Protein AF-A0A2R6DF53-F1 (afdb_monomer)

Structure (mmCIF, N/CA/C/O backbone):
data_AF-A0A2R6DF53-F1
#
_entry.id   AF-A0A2R6DF53-F1
#
loop_
_atom_site.group_PDB
_atom_site.id
_atom_site.type_symbol
_atom_site.label_atom_id
_atom_site.label_alt_id
_atom_site.label_comp_id
_atom_site.label_asym_id
_atom_site.label_entity_id
_atom_site.label_seq_id
_atom_site.pdbx_PDB_ins_code
_atom_site.Cartn_x
_atom_site.Cartn_y
_atom_site.Cartn_z
_atom_site.occupancy
_atom_site.B_iso_or_equiv
_atom_site.auth_seq_id
_atom_site.auth_comp_id
_atom_site.auth_asym_id
_atom_site.auth_atom_id
_atom_site.pdbx_PDB_model_num
ATOM 1 N N . MET A 1 1 ? -21.763 -6.461 26.827 1.00 32.47 1 MET A N 1
ATOM 2 C CA . MET A 1 1 ? -21.249 -7.423 25.833 1.00 32.47 1 MET A CA 1
ATOM 3 C C . MET A 1 1 ? -20.724 -6.600 24.676 1.00 32.47 1 MET A C 1
ATOM 5 O O . MET A 1 1 ? -21.523 -5.999 23.974 1.00 32.47 1 MET A O 1
ATOM 9 N N . ALA A 1 2 ? -19.405 -6.433 24.600 1.00 32.56 2 ALA A N 1
ATOM 10 C CA . ALA A 1 2 ? -18.766 -5.694 23.520 1.00 32.56 2 ALA A CA 1
ATOM 11 C C . ALA A 1 2 ? -18.842 -6.559 22.261 1.00 32.56 2 ALA A C 1
ATOM 13 O O . ALA A 1 2 ? -18.397 -7.704 22.276 1.00 32.56 2 ALA A O 1
ATOM 14 N N . THR A 1 3 ? -19.487 -6.049 21.218 1.00 35.69 3 THR A N 1
ATOM 15 C CA . THR A 1 3 ? -19.451 -6.669 19.898 1.00 35.69 3 THR A CA 1
ATOM 16 C C . THR A 1 3 ? -18.037 -6.535 19.368 1.00 35.69 3 THR A C 1
ATOM 18 O O . THR A 1 3 ? -17.567 -5.420 19.140 1.00 35.69 3 THR A O 1
ATOM 21 N N . ASP A 1 4 ? -17.395 -7.683 19.223 1.00 32.72 4 ASP A N 1
ATOM 22 C CA . ASP A 1 4 ? -16.211 -7.897 18.414 1.00 32.72 4 ASP A CA 1
ATOM 23 C C . ASP A 1 4 ? -16.395 -7.203 17.053 1.00 32.72 4 ASP A C 1
ATOM 25 O O . ASP A 1 4 ? -17.243 -7.585 16.247 1.00 32.72 4 ASP A O 1
ATOM 29 N N . ARG A 1 5 ? -15.689 -6.085 16.871 1.00 38.22 5 ARG A N 1
ATOM 30 C CA . ARG A 1 5 ? -15.598 -5.316 15.622 1.00 38.22 5 ARG A CA 1
ATOM 31 C C . ARG A 1 5 ? -14.222 -5.526 14.984 1.00 38.22 5 ARG A C 1
ATOM 33 O O . ARG A 1 5 ? -13.703 -4.619 14.340 1.00 38.22 5 ARG A O 1
ATOM 40 N N . SER A 1 6 ? -13.615 -6.694 15.179 1.00 36.34 6 SER A N 1
ATOM 41 C CA . SER A 1 6 ? -12.399 -7.030 14.452 1.00 36.34 6 SER A CA 1
ATOM 42 C C . SER A 1 6 ? -12.761 -7.340 12.995 1.00 36.34 6 SER A C 1
ATOM 44 O O . SER A 1 6 ? -13.735 -8.036 12.711 1.00 36.34 6 SER A O 1
ATOM 46 N N . ALA A 1 7 ? -12.040 -6.697 12.084 1.00 50.62 7 ALA A N 1
ATOM 47 C CA . ALA A 1 7 ? -12.244 -6.650 10.643 1.00 50.62 7 ALA A CA 1
ATOM 48 C C . ALA A 1 7 ? -12.652 -7.985 9.997 1.00 50.62 7 ALA A C 1
ATOM 50 O O . ALA A 1 7 ? -12.127 -9.023 10.380 1.00 50.62 7 ALA A O 1
ATOM 51 N N . THR A 1 8 ? -13.542 -7.941 8.992 1.00 48.88 8 THR A N 1
ATOM 52 C CA . THR A 1 8 ? -13.596 -8.803 7.778 1.00 48.88 8 THR A CA 1
ATOM 53 C C . THR A 1 8 ? -14.979 -8.654 7.128 1.00 48.88 8 THR A C 1
ATOM 55 O O . THR A 1 8 ? -15.832 -9.534 7.211 1.00 48.88 8 THR A O 1
ATOM 58 N N . VAL A 1 9 ? -15.240 -7.533 6.464 1.00 42.88 9 VAL A N 1
ATOM 59 C CA . VAL A 1 9 ? -16.115 -7.579 5.288 1.00 42.88 9 VAL A CA 1
ATOM 60 C C . VAL A 1 9 ? -15.258 -7.010 4.173 1.00 42.88 9 VAL A C 1
ATOM 62 O O . VAL A 1 9 ? -14.960 -5.818 4.223 1.00 42.88 9 VAL A O 1
ATOM 65 N N . PRO A 1 10 ? -14.777 -7.853 3.244 1.00 53.12 10 PRO A N 1
ATOM 66 C CA . PRO A 1 10 ? -14.151 -7.348 2.038 1.00 53.12 10 PRO A CA 1
ATOM 67 C C . PRO A 1 10 ? -15.125 -6.360 1.406 1.00 53.12 10 PRO A C 1
ATOM 69 O O . PRO A 1 10 ? -16.321 -6.664 1.327 1.00 53.12 10 PRO A O 1
ATOM 72 N N . ASP A 1 11 ? -14.639 -5.195 0.992 1.00 58.56 11 ASP A N 1
ATOM 73 C CA . ASP A 1 11 ? -15.437 -4.306 0.156 1.00 58.56 11 ASP A CA 1
ATOM 74 C C . ASP A 1 11 ? -16.012 -5.161 -0.994 1.00 58.56 11 ASP A C 1
ATOM 76 O O . ASP A 1 11 ? -15.240 -5.864 -1.658 1.00 58.56 11 ASP A O 1
ATOM 80 N N . PRO A 1 12 ? -17.346 -5.221 -1.194 1.00 58.78 12 PRO A N 1
ATOM 81 C CA . PRO A 1 12 ? -17.933 -6.064 -2.232 1.00 58.78 12 PRO A CA 1
ATOM 82 C C . PRO A 1 12 ? -17.405 -5.721 -3.631 1.00 58.78 12 PRO A C 1
ATOM 84 O O . PRO A 1 12 ? -17.432 -6.583 -4.510 1.00 58.78 12 PRO A O 1
ATOM 87 N N . GLU A 1 13 ? -16.897 -4.503 -3.832 1.00 60.78 13 GLU A N 1
ATOM 88 C CA . GLU A 1 13 ? -16.256 -4.074 -5.076 1.00 60.78 13 GLU A CA 1
ATOM 89 C C . GLU A 1 13 ? -14.775 -4.511 -5.153 1.00 60.78 13 GLU A C 1
ATOM 91 O O . GLU A 1 13 ? -14.228 -4.695 -6.246 1.00 60.78 13 GLU A O 1
A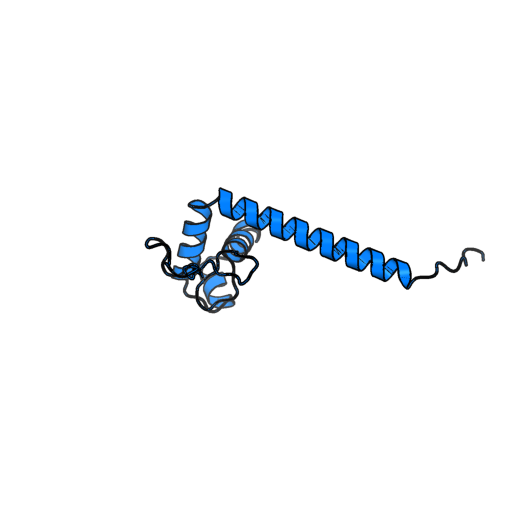TOM 96 N N . HIS A 1 14 ? -14.142 -4.784 -4.004 1.00 64.81 14 HIS A N 1
ATOM 97 C CA . HIS A 1 14 ? -12.731 -5.166 -3.865 1.00 64.81 14 HIS A CA 1
ATOM 98 C C . HIS A 1 14 ? -12.527 -6.339 -2.881 1.00 64.81 14 HIS A C 1
ATOM 100 O O . HIS A 1 14 ? -11.868 -6.185 -1.849 1.00 64.81 14 HIS A O 1
ATOM 106 N N . PRO A 1 15 ? -12.994 -7.563 -3.205 1.00 72.81 15 PRO A N 1
ATOM 107 C CA . PRO A 1 15 ? -13.023 -8.696 -2.271 1.00 72.81 15 PRO A CA 1
ATOM 108 C C . PRO A 1 15 ? -11.645 -9.219 -1.839 1.00 72.81 15 PRO A C 1
ATOM 110 O O . PRO A 1 15 ? -11.541 -10.099 -0.985 1.00 72.81 15 PRO A O 1
ATOM 113 N N . ARG A 1 16 ? -10.582 -8.718 -2.470 1.00 82.44 16 ARG A N 1
ATOM 114 C CA . ARG A 1 16 ? -9.189 -9.099 -2.231 1.00 82.44 16 ARG A CA 1
ATOM 115 C C . ARG A 1 16 ? -8.411 -8.054 -1.445 1.00 82.44 16 ARG A C 1
ATOM 117 O O . ARG A 1 16 ? -7.243 -8.295 -1.164 1.00 82.44 16 ARG A O 1
ATOM 124 N N . ILE A 1 17 ? -9.038 -6.941 -1.073 1.00 84.94 17 ILE A N 1
ATOM 125 C CA . ILE A 1 17 ? -8.434 -5.917 -0.225 1.00 84.94 17 ILE A CA 1
ATOM 126 C C . ILE A 1 17 ? -8.979 -6.074 1.192 1.00 84.94 17 ILE A C 1
ATOM 128 O O . ILE A 1 17 ? -10.187 -6.151 1.408 1.00 84.94 17 ILE A O 1
ATOM 132 N N . VAL A 1 18 ? -8.068 -6.164 2.157 1.00 85.38 18 VAL A N 1
ATOM 133 C CA . VAL A 1 18 ? -8.376 -6.340 3.576 1.00 85.38 18 VAL A CA 1
ATOM 134 C C . VAL A 1 18 ? -7.694 -5.224 4.352 1.00 85.38 18 VAL A C 1
ATOM 136 O O . VAL A 1 18 ? -6.500 -4.998 4.177 1.00 85.38 18 VAL A O 1
ATOM 139 N N . ALA A 1 19 ? -8.449 -4.552 5.216 1.00 83.69 19 ALA A N 1
ATOM 140 C CA . ALA A 1 19 ? -7.921 -3.668 6.246 1.00 83.69 19 ALA A CA 1
ATOM 141 C C . ALA A 1 19 ? -8.152 -4.349 7.601 1.00 83.69 19 ALA A C 1
ATOM 143 O O . ALA A 1 19 ? -9.298 -4.544 8.007 1.00 83.69 19 ALA A O 1
ATOM 144 N N . ASP A 1 20 ? -7.077 -4.774 8.261 1.00 81.12 20 ASP A N 1
ATOM 145 C CA . ASP A 1 20 ? -7.090 -5.394 9.588 1.00 81.12 20 ASP A CA 1
ATOM 146 C C . ASP A 1 20 ? -6.155 -4.629 10.538 1.00 81.12 20 ASP A C 1
ATOM 148 O O . ASP A 1 20 ? -5.562 -3.629 10.159 1.00 81.12 20 ASP A O 1
ATOM 152 N N . GLU A 1 21 ? -6.035 -5.048 11.800 1.00 79.50 21 GLU A N 1
ATOM 153 C CA . GLU A 1 21 ? -5.144 -4.371 12.762 1.00 79.50 21 GLU A CA 1
ATOM 154 C C . GLU A 1 21 ? -3.646 -4.551 12.433 1.00 79.50 21 GLU A C 1
ATOM 156 O O . GLU A 1 21 ? -2.786 -3.980 13.105 1.00 79.50 21 GLU A O 1
ATOM 161 N N . LEU A 1 22 ? -3.302 -5.344 11.411 1.00 76.56 22 LEU A N 1
ATOM 162 C CA . LEU A 1 22 ? -1.932 -5.449 10.919 1.00 76.56 22 LEU A CA 1
ATOM 163 C C . LEU A 1 22 ? -1.637 -4.251 10.005 1.00 76.56 22 LEU A C 1
ATOM 165 O O . LEU A 1 22 ? -2.537 -3.665 9.417 1.00 76.56 22 LEU A O 1
ATOM 169 N N . PHE A 1 23 ? -0.358 -3.885 9.871 1.00 77.12 23 PHE A N 1
ATOM 170 C CA . PHE A 1 23 ? 0.052 -2.705 9.087 1.00 77.12 23 PHE A CA 1
ATOM 171 C C . PHE A 1 23 ? -0.607 -1.398 9.559 1.00 77.12 23 PHE A C 1
ATOM 173 O O . PHE A 1 23 ? -0.913 -0.529 8.752 1.00 77.12 23 PHE A O 1
ATOM 180 N N . ASP A 1 24 ? -0.847 -1.261 10.865 1.00 83.38 24 ASP A N 1
ATOM 181 C CA . ASP A 1 24 ? -1.454 -0.058 11.447 1.00 83.38 24 ASP A CA 1
ATOM 182 C C . ASP A 1 24 ? -2.804 0.312 10.796 1.00 83.38 24 ASP A C 1
ATOM 184 O O . ASP A 1 24 ? -3.158 1.487 10.668 1.00 83.38 24 ASP A O 1
ATOM 188 N N . GLY A 1 25 ? -3.568 -0.698 10.361 1.00 86.19 25 GLY A N 1
ATOM 189 C CA . GLY A 1 25 ? -4.850 -0.496 9.688 1.00 86.19 25 GLY A CA 1
ATOM 190 C C . GLY A 1 25 ? -4.752 -0.262 8.183 1.00 86.19 25 GLY A C 1
ATOM 191 O O . GLY A 1 25 ? -5.780 0.001 7.565 1.00 86.19 25 GLY A O 1
ATOM 192 N N . GLU A 1 26 ? -3.556 -0.301 7.589 1.00 88.50 26 GLU A N 1
ATOM 193 C CA . GLU A 1 26 ? -3.372 -0.021 6.166 1.00 88.50 26 GLU A CA 1
ATOM 194 C C . GLU A 1 26 ? -3.981 -1.132 5.287 1.00 88.50 26 GLU A C 1
ATOM 196 O O . GLU A 1 26 ? -3.643 -2.312 5.447 1.00 88.50 26 GLU A O 1
ATOM 201 N N . PRO A 1 27 ? -4.843 -0.778 4.314 1.00 91.25 27 PRO A N 1
ATOM 202 C CA . PRO A 1 27 ? -5.408 -1.736 3.374 1.00 91.25 27 PRO A CA 1
ATOM 203 C C . PRO A 1 27 ? -4.330 -2.472 2.585 1.00 91.25 27 PRO A C 1
ATOM 205 O O . PRO A 1 27 ? -3.414 -1.870 2.014 1.00 91.25 27 PRO A O 1
ATOM 208 N N . ARG A 1 28 ? -4.472 -3.794 2.503 1.00 91.06 28 ARG A N 1
ATOM 209 C CA . ARG A 1 28 ? -3.517 -4.691 1.847 1.00 91.06 28 ARG A CA 1
ATOM 210 C C . ARG A 1 28 ? -4.206 -5.737 0.992 1.00 91.06 28 ARG A C 1
ATOM 212 O O . ARG A 1 28 ? -5.371 -6.072 1.197 1.00 91.06 28 ARG A O 1
ATOM 219 N N . VAL A 1 29 ? -3.446 -6.309 0.067 1.00 90.00 29 VAL A N 1
ATOM 220 C CA . VAL A 1 29 ? -3.883 -7.493 -0.677 1.00 90.00 29 VAL A CA 1
ATOM 221 C C . VAL A 1 29 ? -4.021 -8.679 0.294 1.00 90.00 29 VAL A C 1
ATOM 223 O O . VAL A 1 29 ? -3.148 -8.915 1.137 1.00 90.00 29 VAL A O 1
ATOM 226 N N . SER A 1 30 ? -5.122 -9.428 0.198 1.00 84.81 30 SER A N 1
ATOM 227 C CA . SER A 1 30 ? -5.404 -10.601 1.039 1.00 84.81 30 SER A CA 1
ATOM 228 C C . SER A 1 30 ? -4.248 -11.593 0.992 1.00 84.81 30 SER A C 1
ATOM 230 O O . SER A 1 30 ? -3.635 -11.796 -0.053 1.00 84.81 30 SER A O 1
ATOM 232 N N . ASP A 1 31 ? -3.934 -12.203 2.139 1.00 83.81 31 ASP A N 1
ATOM 233 C CA . ASP A 1 31 ? -2.854 -13.199 2.278 1.00 83.81 31 ASP A CA 1
ATOM 234 C C . ASP A 1 31 ? -1.462 -12.726 1.814 1.00 83.81 31 ASP A C 1
ATOM 236 O O . ASP A 1 31 ? -0.528 -13.518 1.630 1.00 83.81 31 ASP A O 1
ATOM 240 N N . ARG A 1 32 ? -1.304 -11.410 1.639 1.00 85.75 32 ARG A N 1
ATOM 241 C CA . ARG A 1 32 ? -0.072 -10.750 1.230 1.00 85.75 32 ARG A CA 1
ATOM 242 C C . ARG A 1 32 ? 0.234 -9.598 2.177 1.00 85.75 32 ARG A C 1
ATOM 244 O O . ARG A 1 32 ? -0.644 -8.928 2.713 1.00 85.75 32 ARG A O 1
ATOM 251 N N . ARG A 1 33 ? 1.529 -9.383 2.390 1.00 87.94 33 ARG A N 1
ATOM 252 C CA . ARG A 1 33 ? 2.090 -8.270 3.167 1.00 87.94 33 ARG A CA 1
ATOM 253 C C . ARG A 1 33 ? 2.425 -7.095 2.242 1.00 87.94 33 ARG A C 1
ATOM 255 O O . ARG A 1 33 ? 3.526 -6.566 2.312 1.00 87.94 33 ARG A O 1
ATOM 262 N N . ILE A 1 34 ? 1.520 -6.793 1.314 1.00 90.44 34 ILE A N 1
ATOM 263 C CA . ILE A 1 34 ? 1.691 -5.772 0.276 1.00 90.44 34 ILE A CA 1
ATOM 264 C C . ILE A 1 34 ? 0.512 -4.821 0.408 1.00 90.44 34 ILE A C 1
ATOM 266 O O . ILE A 1 34 ? -0.634 -5.246 0.218 1.00 90.44 34 ILE A O 1
ATOM 270 N N . SER A 1 35 ? 0.792 -3.572 0.774 1.00 92.75 35 SER A N 1
ATOM 271 C CA . SER A 1 35 ? -0.253 -2.575 0.958 1.00 92.75 35 SER A CA 1
ATOM 272 C C . SER A 1 35 ? -0.721 -1.984 -0.370 1.00 92.75 35 SER A C 1
ATOM 274 O O . SER A 1 35 ? -0.041 -2.073 -1.397 1.00 92.75 35 SER A O 1
ATOM 276 N N . VAL A 1 36 ? -1.895 -1.356 -0.354 1.00 93.62 36 VAL A N 1
ATOM 277 C CA . VAL A 1 36 ? -2.405 -0.608 -1.506 1.00 93.62 36 VAL A CA 1
ATOM 278 C C . VAL A 1 36 ? -1.473 0.562 -1.856 1.00 93.62 36 VAL A C 1
ATOM 280 O O . VAL A 1 36 ? -1.245 0.814 -3.041 1.00 93.62 36 VAL A O 1
ATOM 283 N N . LEU A 1 37 ? -0.879 1.236 -0.860 1.00 92.25 37 LEU A N 1
ATOM 284 C CA . LEU A 1 37 ? 0.106 2.295 -1.109 1.00 92.25 37 LEU A CA 1
ATOM 285 C C . LEU A 1 37 ? 1.386 1.748 -1.739 1.00 92.25 37 LEU A C 1
ATOM 287 O O . LEU A 1 37 ? 1.898 2.371 -2.661 1.00 92.25 37 LEU A O 1
ATOM 291 N N . ASP A 1 38 ? 1.879 0.584 -1.303 1.00 91.50 38 ASP A N 1
ATOM 292 C CA . ASP A 1 38 ? 3.075 -0.027 -1.890 1.00 91.50 38 ASP A CA 1
ATOM 293 C C . ASP A 1 38 ? 2.861 -0.370 -3.375 1.00 91.50 38 ASP A C 1
ATOM 295 O O . ASP A 1 38 ? 3.758 -0.149 -4.191 1.00 91.50 38 ASP A O 1
ATOM 299 N N . VAL A 1 39 ? 1.673 -0.870 -3.746 1.00 92.50 39 VAL A N 1
ATOM 300 C CA . VAL A 1 39 ? 1.303 -1.101 -5.156 1.00 92.50 39 VAL A CA 1
ATOM 301 C C . VAL A 1 39 ? 1.282 0.218 -5.926 1.00 92.50 39 VAL A C 1
ATOM 303 O O . VAL A 1 39 ? 1.911 0.331 -6.980 1.00 92.50 39 VAL A O 1
ATOM 306 N N . TYR A 1 40 ? 0.571 1.221 -5.403 1.00 92.25 40 TYR A N 1
ATOM 307 C CA . TYR A 1 40 ? 0.405 2.504 -6.077 1.00 92.25 40 TYR A CA 1
ATOM 308 C C . TYR A 1 40 ? 1.737 3.237 -6.261 1.00 92.25 40 TYR A C 1
ATOM 310 O O . TYR A 1 40 ? 2.056 3.642 -7.375 1.00 92.25 40 TYR A O 1
ATOM 318 N N . ASP A 1 41 ? 2.545 3.353 -5.208 1.00 90.12 41 ASP A N 1
ATOM 319 C CA . ASP A 1 41 ? 3.826 4.065 -5.240 1.00 90.12 41 ASP A CA 1
ATOM 320 C C . ASP A 1 41 ? 4.814 3.363 -6.170 1.00 90.12 41 ASP A C 1
ATOM 322 O O . ASP A 1 41 ? 5.524 4.009 -6.934 1.00 90.12 41 ASP A O 1
ATOM 326 N N . ARG A 1 42 ? 4.844 2.028 -6.191 1.00 89.06 42 ARG A N 1
ATOM 327 C CA . ARG A 1 42 ? 5.785 1.305 -7.054 1.00 89.06 42 ARG A CA 1
ATOM 328 C C . ARG A 1 42 ? 5.429 1.397 -8.536 1.00 89.06 42 ARG A C 1
ATOM 330 O O . ARG A 1 42 ? 6.340 1.451 -9.356 1.00 89.06 42 ARG A O 1
ATOM 337 N N . LEU A 1 43 ? 4.138 1.453 -8.868 1.00 89.44 43 LEU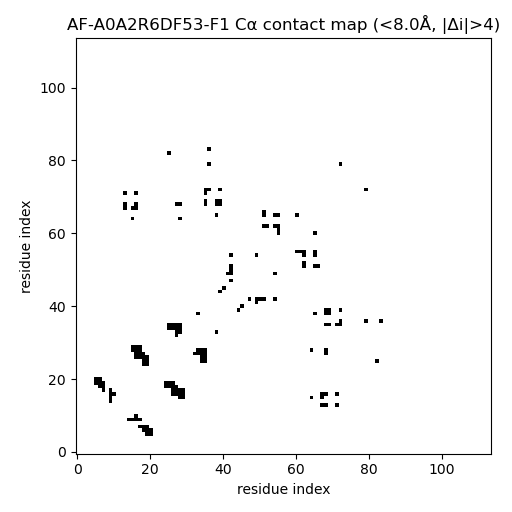 A N 1
ATOM 338 C CA . LEU A 1 43 ? 3.661 1.617 -10.245 1.00 89.44 43 LEU A CA 1
ATOM 339 C C . LEU A 1 43 ? 3.638 3.087 -10.701 1.00 89.44 43 LEU A C 1
ATOM 341 O O . LEU A 1 43 ? 3.781 3.358 -11.891 1.00 89.44 43 LEU A O 1
ATOM 345 N N . ARG A 1 44 ? 3.477 4.045 -9.778 1.00 83.56 44 ARG A N 1
ATOM 346 C CA . ARG A 1 44 ? 3.453 5.487 -10.074 1.00 83.56 44 ARG A CA 1
ATOM 347 C C . ARG A 1 44 ? 4.824 6.150 -9.978 1.00 83.56 44 ARG A C 1
ATOM 349 O O . ARG A 1 44 ? 5.215 6.858 -10.902 1.00 83.56 44 ARG A O 1
ATOM 356 N N . ASP A 1 45 ? 5.519 5.965 -8.858 1.00 68.00 45 ASP A N 1
ATOM 357 C CA . ASP A 1 45 ? 6.792 6.633 -8.558 1.00 68.00 45 ASP A CA 1
ATOM 358 C C . ASP A 1 45 ? 7.985 5.869 -9.154 1.00 68.00 45 ASP A C 1
ATOM 360 O O . ASP A 1 45 ? 9.065 6.431 -9.342 1.00 68.00 45 ASP A O 1
ATOM 364 N N . GLY A 1 46 ? 7.785 4.603 -9.532 1.00 59.25 46 GLY A N 1
ATOM 365 C CA . GLY A 1 46 ? 8.747 3.770 -10.254 1.00 59.25 46 GLY A CA 1
ATOM 366 C C . GLY A 1 46 ? 8.894 4.120 -11.738 1.00 59.25 46 GLY A C 1
ATOM 367 O O . GLY A 1 46 ? 8.876 3.219 -12.561 1.00 59.25 46 GLY A O 1
ATOM 368 N N . ALA A 1 47 ? 8.993 5.400 -12.104 1.00 48.59 47 ALA A N 1
ATOM 369 C CA . ALA A 1 47 ? 9.468 5.876 -13.415 1.00 48.59 47 ALA A CA 1
ATOM 370 C C . ALA A 1 47 ? 8.916 5.180 -14.694 1.00 48.59 47 ALA A C 1
ATOM 372 O O . ALA A 1 47 ? 9.579 5.202 -15.724 1.00 48.59 47 ALA A O 1
ATOM 373 N N . GLY A 1 48 ? 7.713 4.594 -14.668 1.00 54.16 48 GLY A N 1
ATOM 374 C CA . GLY A 1 48 ? 7.081 3.966 -15.838 1.00 54.16 48 GLY A CA 1
ATOM 375 C C . GLY A 1 48 ? 7.678 2.632 -16.313 1.00 54.16 48 GLY A C 1
ATOM 376 O O . GLY A 1 48 ? 7.207 2.118 -17.324 1.00 54.16 48 GLY A O 1
ATOM 377 N N . ASP A 1 49 ? 8.660 2.062 -15.608 1.00 66.06 49 ASP A N 1
ATOM 378 C CA . ASP A 1 49 ? 9.352 0.839 -16.051 1.00 66.06 49 ASP A CA 1
ATOM 379 C C . ASP A 1 49 ? 8.726 -0.457 -15.517 1.00 66.06 49 ASP A C 1
ATOM 381 O O . ASP A 1 49 ? 9.031 -1.525 -16.036 1.00 66.06 49 ASP A O 1
ATOM 385 N N . MET A 1 50 ? 7.877 -0.393 -14.484 1.00 86.31 50 MET A N 1
ATOM 386 C CA . MET A 1 50 ? 7.214 -1.579 -13.931 1.00 86.31 50 MET A CA 1
ATOM 387 C C . MET A 1 50 ? 5.730 -1.573 -14.279 1.00 86.31 50 MET A C 1
ATOM 389 O O . MET A 1 50 ? 4.960 -0.742 -13.801 1.00 86.31 50 MET A O 1
ATOM 393 N N . THR A 1 51 ? 5.332 -2.524 -15.110 1.00 91.12 51 THR A N 1
ATOM 394 C CA . THR A 1 51 ? 3.936 -2.798 -15.453 1.00 91.12 51 THR A CA 1
ATOM 395 C C . THR A 1 51 ? 3.215 -3.540 -14.317 1.00 91.12 51 THR A C 1
ATOM 397 O O . THR A 1 51 ? 3.862 -4.193 -13.488 1.00 91.12 51 THR A O 1
ATOM 400 N N . PRO A 1 52 ? 1.870 -3.486 -14.251 1.00 92.56 52 PRO A N 1
ATOM 401 C CA . PRO A 1 52 ? 1.089 -4.320 -13.335 1.00 92.56 52 PRO A CA 1
ATOM 402 C C . PRO A 1 52 ? 1.429 -5.814 -13.438 1.00 92.56 52 PRO A C 1
ATOM 404 O O . PRO A 1 52 ? 1.479 -6.504 -12.422 1.00 92.56 52 PRO A O 1
ATOM 407 N N . GLU A 1 53 ? 1.705 -6.304 -14.647 1.00 93.12 53 GLU A N 1
ATOM 408 C CA . GLU A 1 53 ? 2.117 -7.678 -14.925 1.00 93.12 53 GLU A CA 1
ATOM 409 C C . GLU A 1 53 ? 3.491 -8.002 -14.324 1.00 93.12 53 GLU A C 1
ATOM 411 O O . GLU A 1 53 ? 3.655 -9.032 -13.672 1.00 93.12 53 GLU A O 1
ATOM 416 N N . GLU A 1 54 ? 4.475 -7.115 -14.480 1.00 92.75 54 GLU A N 1
ATOM 417 C CA . GLU A 1 54 ? 5.804 -7.291 -13.880 1.00 92.75 54 GLU A CA 1
ATOM 418 C C . GLU A 1 54 ? 5.761 -7.217 -12.353 1.00 92.75 54 GLU A C 1
ATOM 420 O O . GLU A 1 54 ? 6.475 -7.961 -11.674 1.00 92.75 54 GLU A O 1
ATOM 425 N N . PHE A 1 55 ? 4.905 -6.357 -11.794 1.00 92.56 55 PHE A N 1
ATOM 426 C CA . PHE A 1 55 ? 4.661 -6.312 -10.355 1.00 92.56 55 PHE A CA 1
ATOM 427 C C . PHE A 1 55 ? 4.047 -7.634 -9.872 1.00 92.56 55 PHE A C 1
ATOM 429 O O . PHE A 1 55 ? 4.537 -8.232 -8.912 1.00 92.56 55 PHE A O 1
ATOM 436 N N . ALA A 1 56 ? 3.012 -8.122 -10.559 1.00 93.12 56 ALA A N 1
ATOM 437 C CA . ALA A 1 56 ? 2.356 -9.388 -10.249 1.00 93.12 56 ALA A CA 1
ATOM 438 C C . ALA A 1 56 ? 3.348 -10.562 -10.246 1.00 93.12 56 ALA A C 1
ATOM 440 O O . ALA A 1 56 ? 3.406 -11.315 -9.271 1.00 93.12 56 ALA A O 1
ATOM 441 N N . GLU A 1 57 ? 4.193 -10.656 -11.275 1.00 93.12 57 GLU A N 1
ATOM 442 C CA . GLU A 1 57 ? 5.238 -11.679 -11.385 1.00 93.12 57 GLU A CA 1
ATOM 443 C C . GLU A 1 57 ? 6.273 -11.557 -10.254 1.00 93.12 57 GLU A C 1
ATOM 445 O O . GLU A 1 57 ? 6.564 -12.526 -9.547 1.00 93.12 57 GLU A O 1
ATOM 450 N N . THR A 1 58 ? 6.784 -10.345 -10.016 1.00 91.88 58 THR A N 1
ATOM 451 C CA . THR A 1 58 ? 7.816 -10.075 -9.000 1.00 91.88 58 THR A CA 1
ATOM 452 C C . THR A 1 58 ? 7.343 -10.445 -7.597 1.00 91.88 58 THR A C 1
ATOM 454 O O . THR A 1 58 ? 8.079 -11.054 -6.815 1.00 91.88 58 THR A O 1
ATOM 457 N N . PHE A 1 59 ? 6.104 -10.083 -7.270 1.00 90.44 59 PHE A N 1
ATOM 458 C CA . PHE A 1 59 ? 5.532 -10.258 -5.939 1.00 90.44 59 PHE A CA 1
ATOM 459 C C . PHE A 1 59 ? 4.682 -11.531 -5.800 1.00 90.44 59 PHE A C 1
ATOM 461 O O . PHE A 1 59 ? 4.170 -11.808 -4.711 1.00 90.44 59 PHE A O 1
ATOM 468 N N . ARG A 1 60 ? 4.577 -12.337 -6.868 1.00 91.56 60 ARG A N 1
ATOM 469 C CA . ARG A 1 60 ? 3.777 -13.573 -6.951 1.00 91.56 60 ARG A CA 1
ATOM 470 C C . ARG A 1 60 ? 2.340 -13.366 -6.469 1.00 91.56 60 ARG A C 1
ATOM 472 O O . ARG A 1 60 ? 1.826 -14.120 -5.631 1.00 91.56 60 ARG A O 1
ATOM 479 N N . ILE A 1 61 ? 1.718 -12.304 -6.959 1.00 91.06 61 ILE A N 1
ATOM 480 C CA . ILE A 1 61 ? 0.297 -12.009 -6.765 1.00 91.06 61 ILE A CA 1
ATOM 481 C C . ILE A 1 61 ? -0.417 -12.080 -8.105 1.00 91.06 61 ILE A C 1
ATOM 483 O O . ILE A 1 61 ? 0.218 -11.988 -9.151 1.00 91.06 61 ILE A O 1
ATOM 487 N N . GLU A 1 62 ? -1.733 -12.249 -8.086 1.00 91.69 62 GLU A N 1
ATOM 488 C CA . GLU A 1 62 ? -2.499 -12.213 -9.324 1.00 91.69 62 GLU A CA 1
ATOM 489 C C . GLU A 1 62 ? -2.520 -10.784 -9.872 1.00 91.69 62 GLU A C 1
ATOM 491 O O . GLU A 1 62 ? -2.708 -9.821 -9.126 1.00 91.69 62 GLU A O 1
ATOM 496 N N . VAL A 1 63 ? -2.401 -10.628 -11.191 1.00 94.25 63 VAL A N 1
ATOM 497 C CA . VAL A 1 63 ? -2.502 -9.303 -11.828 1.00 94.25 63 VAL A CA 1
ATOM 498 C C . VAL A 1 63 ? -3.862 -8.642 -11.557 1.00 94.25 63 VAL A C 1
ATOM 500 O O . VAL A 1 63 ? -3.958 -7.425 -11.423 1.00 94.25 63 VAL A O 1
ATOM 503 N N . ALA A 1 64 ? -4.918 -9.444 -11.383 1.00 92.12 64 ALA A N 1
ATOM 504 C CA . ALA A 1 64 ? -6.228 -8.954 -10.965 1.00 92.12 64 ALA A CA 1
ATOM 505 C C . ALA A 1 64 ? -6.180 -8.278 -9.584 1.00 92.12 64 ALA A C 1
ATOM 507 O O . ALA A 1 64 ? -6.807 -7.237 -9.398 1.00 92.12 64 ALA A O 1
ATOM 508 N N . ASP A 1 65 ? -5.402 -8.816 -8.639 1.00 92.62 65 ASP A N 1
ATOM 509 C CA . ASP A 1 65 ? -5.249 -8.234 -7.302 1.00 92.62 65 ASP A CA 1
ATOM 510 C C . ASP A 1 65 ? -4.515 -6.882 -7.369 1.00 92.62 65 ASP A C 1
ATOM 512 O O . ASP A 1 65 ? -4.867 -5.955 -6.639 1.00 92.62 65 ASP A O 1
ATOM 516 N N . VAL A 1 66 ? -3.559 -6.728 -8.298 1.00 93.44 66 VAL A N 1
ATOM 517 C CA . VAL A 1 66 ? -2.889 -5.442 -8.575 1.00 93.44 66 VAL A CA 1
ATOM 518 C C . VAL A 1 66 ? -3.900 -4.397 -9.041 1.00 93.44 66 VAL A C 1
ATOM 520 O O .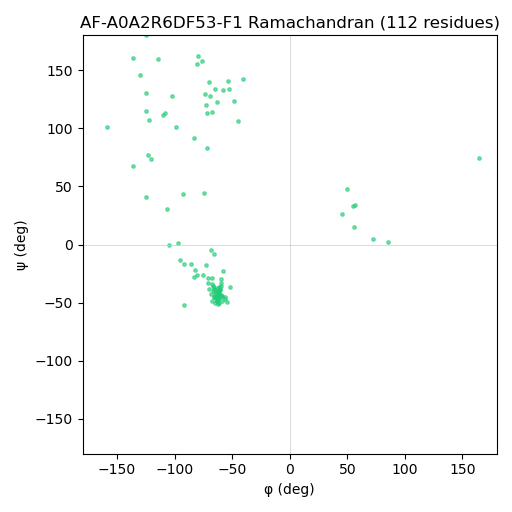 VAL A 1 66 ? -3.958 -3.296 -8.493 1.00 93.44 66 VAL A O 1
ATOM 523 N N . TYR A 1 67 ? -4.737 -4.737 -10.023 1.00 92.81 67 TYR A N 1
ATOM 524 C CA . TYR A 1 67 ? -5.762 -3.815 -10.512 1.00 92.81 67 TYR A CA 1
ATOM 525 C C . TYR A 1 67 ? -6.835 -3.514 -9.464 1.00 92.81 67 TYR A C 1
ATOM 527 O O . TYR A 1 67 ? -7.274 -2.369 -9.369 1.00 92.81 67 TYR A O 1
ATOM 535 N N . HIS A 1 68 ? -7.226 -4.491 -8.640 1.00 92.56 68 HIS A N 1
ATOM 536 C CA . HIS A 1 68 ? -8.129 -4.238 -7.517 1.00 92.56 68 HIS A CA 1
ATOM 537 C C . HIS A 1 68 ? -7.520 -3.269 -6.502 1.00 92.56 68 HIS A C 1
ATOM 539 O O . HIS A 1 68 ? -8.241 -2.395 -6.029 1.00 92.56 68 HIS A O 1
ATOM 545 N N . ALA A 1 69 ? -6.223 -3.375 -6.202 1.00 92.75 69 ALA A N 1
ATOM 546 C CA . ALA A 1 69 ? -5.537 -2.432 -5.322 1.00 92.75 69 ALA A CA 1
ATOM 547 C C . ALA A 1 69 ? -5.501 -1.017 -5.922 1.00 92.75 69 ALA A C 1
ATOM 549 O O . ALA A 1 69 ? -5.827 -0.051 -5.235 1.00 92.75 69 ALA A O 1
ATOM 550 N N . LEU A 1 70 ? -5.182 -0.882 -7.214 1.00 92.44 70 LEU A N 1
ATOM 551 C CA . LEU A 1 70 ? -5.201 0.416 -7.901 1.00 92.44 70 LEU A CA 1
ATOM 552 C C . LEU A 1 70 ? -6.599 1.046 -7.913 1.00 92.44 70 LEU A C 1
ATOM 554 O O . LEU A 1 70 ? -6.750 2.241 -7.662 1.00 92.44 70 LEU A O 1
ATOM 558 N N . ALA A 1 71 ? -7.627 0.243 -8.180 1.00 92.12 71 ALA A N 1
ATOM 559 C CA . ALA A 1 71 ? -9.005 0.707 -8.147 1.00 92.12 71 ALA A CA 1
ATOM 560 C C . ALA A 1 71 ? -9.419 1.130 -6.726 1.00 92.12 71 ALA A C 1
ATOM 562 O O . ALA A 1 71 ? -9.979 2.214 -6.563 1.00 92.12 71 ALA A O 1
ATOM 563 N N . TYR A 1 72 ? -9.045 0.354 -5.700 1.00 91.25 72 TYR A N 1
ATOM 564 C CA . TYR A 1 72 ? -9.283 0.710 -4.300 1.00 91.25 72 TYR A CA 1
ATOM 565 C C . TYR A 1 72 ? -8.605 2.035 -3.931 1.00 91.25 72 TYR A C 1
ATOM 567 O O . TYR A 1 72 ? -9.252 2.897 -3.340 1.00 91.25 72 TYR A O 1
ATOM 575 N N . TYR A 1 73 ? -7.340 2.241 -4.324 1.00 92.88 73 TYR A N 1
ATOM 576 C CA . TYR A 1 73 ? -6.618 3.495 -4.079 1.00 92.88 73 TYR A CA 1
ATOM 577 C C . TYR A 1 73 ? -7.389 4.704 -4.620 1.00 92.88 73 TYR A C 1
ATOM 579 O O . TYR A 1 73 ? -7.579 5.695 -3.914 1.00 92.88 73 TYR A O 1
ATOM 587 N N . HIS A 1 74 ? -7.843 4.621 -5.874 1.00 91.06 74 HIS A N 1
ATOM 588 C CA . HIS A 1 74 ? -8.552 5.717 -6.531 1.00 91.06 74 HIS A CA 1
ATOM 589 C C . HIS A 1 74 ? -9.9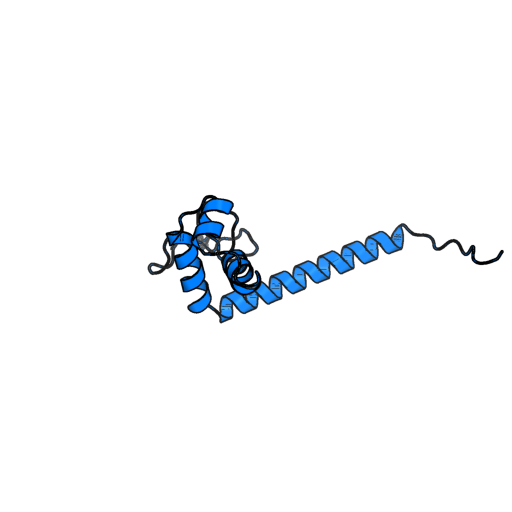61 5.944 -5.976 1.00 91.06 74 HIS A C 1
ATOM 591 O O . HIS A 1 74 ? -10.430 7.081 -5.995 1.00 91.06 74 HIS A O 1
ATOM 597 N N . ALA A 1 75 ? -10.614 4.904 -5.457 1.00 91.12 75 ALA A N 1
ATOM 598 C CA . ALA A 1 75 ? -11.887 5.028 -4.752 1.00 91.12 75 ALA A CA 1
ATOM 599 C C . ALA A 1 75 ? -11.729 5.613 -3.330 1.00 91.12 75 ALA A C 1
ATOM 601 O O . ALA A 1 75 ? -12.644 6.271 -2.839 1.00 91.12 75 ALA A O 1
ATOM 602 N N . HIS A 1 76 ? -10.563 5.439 -2.693 1.00 91.31 76 HIS A N 1
ATOM 603 C CA . HIS A 1 76 ? -10.330 5.753 -1.276 1.00 91.31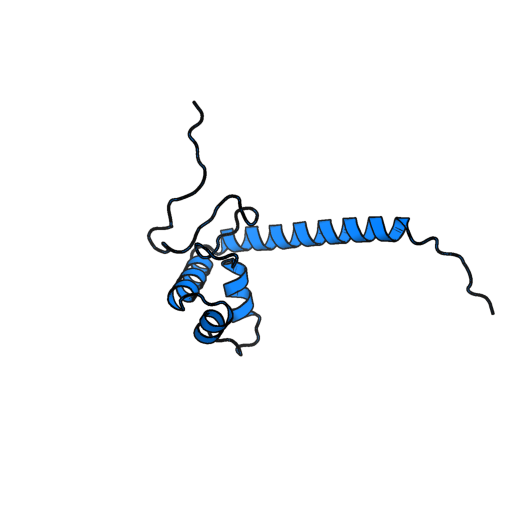 76 HIS A CA 1
ATOM 604 C C . HIS A 1 76 ? -9.153 6.722 -1.046 1.00 91.31 76 HIS A C 1
ATOM 606 O O . HIS A 1 76 ? -8.378 6.575 -0.099 1.00 91.31 76 HIS A O 1
ATOM 612 N N . THR A 1 77 ? -9.000 7.753 -1.881 1.00 92.00 77 THR A N 1
ATOM 613 C CA . THR A 1 77 ? -7.822 8.647 -1.840 1.00 92.00 77 THR A CA 1
ATOM 614 C C . THR A 1 77 ? -7.621 9.367 -0.500 1.00 92.00 77 THR A C 1
ATOM 616 O O . THR A 1 77 ? -6.483 9.606 -0.092 1.00 92.00 77 THR A O 1
ATOM 619 N N . GLU A 1 78 ? -8.701 9.708 0.209 1.00 91.44 78 GLU A N 1
ATOM 620 C CA . GLU A 1 78 ? -8.629 10.357 1.530 1.00 91.44 78 GLU A CA 1
ATOM 621 C C . GLU A 1 78 ? -8.076 9.410 2.606 1.00 91.44 78 GLU A C 1
ATOM 623 O O . GLU A 1 78 ? -7.221 9.794 3.403 1.00 91.44 78 GLU A O 1
ATOM 628 N N . GLU A 1 79 ? -8.517 8.151 2.609 1.00 90.75 79 GLU A N 1
ATOM 629 C CA . GLU A 1 79 ? -7.983 7.102 3.483 1.00 90.75 79 GLU A CA 1
ATOM 630 C C . GLU A 1 79 ? -6.505 6.844 3.193 1.00 90.75 79 GLU A C 1
ATOM 632 O O . GLU A 1 79 ? -5.680 6.862 4.106 1.00 90.75 79 GLU A O 1
ATOM 637 N N . MET A 1 80 ? -6.154 6.717 1.914 1.00 92.12 80 MET A N 1
ATOM 638 C CA . MET A 1 80 ? -4.773 6.538 1.468 1.00 92.12 80 MET A CA 1
ATOM 639 C C . MET A 1 80 ? -3.863 7.703 1.878 1.00 92.12 80 MET A C 1
ATOM 641 O O . MET A 1 80 ? -2.706 7.488 2.238 1.00 92.12 80 MET A O 1
ATOM 645 N N . THR A 1 81 ? -4.379 8.936 1.877 1.00 92.00 81 THR A N 1
ATOM 646 C CA . THR A 1 81 ? -3.629 10.110 2.350 1.00 92.00 81 THR A CA 1
ATOM 647 C C . THR A 1 81 ? -3.346 10.017 3.848 1.00 92.00 81 THR A C 1
ATOM 649 O O . THR A 1 81 ? -2.199 10.193 4.254 1.00 92.00 81 THR A O 1
ATOM 652 N N . ARG A 1 82 ? -4.341 9.636 4.663 1.00 92.56 82 ARG A N 1
ATOM 653 C CA . ARG A 1 82 ? -4.157 9.439 6.112 1.00 92.56 82 ARG A CA 1
ATOM 654 C C . ARG A 1 82 ? -3.103 8.375 6.422 1.00 92.56 82 ARG A C 1
ATOM 656 O O . ARG A 1 82 ? -2.255 8.596 7.282 1.00 92.56 82 ARG A O 1
ATOM 663 N N . HIS A 1 83 ? -3.118 7.246 5.711 1.00 93.50 83 HIS A N 1
ATOM 664 C CA . HIS A 1 83 ? -2.095 6.208 5.891 1.00 93.50 83 HIS A CA 1
ATOM 665 C C . HIS A 1 83 ? -0.700 6.690 5.468 1.00 93.50 83 HIS A C 1
ATOM 667 O O . HIS A 1 83 ? 0.278 6.414 6.163 1.00 93.50 83 HIS A O 1
ATOM 673 N N . ARG A 1 84 ? -0.588 7.478 4.390 1.00 91.50 84 ARG A N 1
ATOM 674 C CA . ARG A 1 84 ? 0.694 8.069 3.968 1.00 91.50 84 ARG A CA 1
ATOM 675 C C . ARG A 1 84 ? 1.266 9.025 5.018 1.00 91.50 84 ARG A C 1
ATOM 677 O O . ARG A 1 84 ? 2.465 8.980 5.303 1.00 91.50 84 ARG A O 1
ATOM 684 N N . GLU A 1 85 ? 0.424 9.872 5.601 1.00 92.12 85 GLU A N 1
ATOM 685 C CA . GLU A 1 85 ? 0.814 10.781 6.684 1.00 92.12 85 GLU A CA 1
ATOM 686 C C . GLU A 1 85 ? 1.244 10.005 7.933 1.00 92.12 85 GLU A C 1
ATOM 688 O O . GLU A 1 85 ? 2.322 10.260 8.469 1.00 92.12 85 GLU A O 1
ATOM 693 N N . ALA A 1 86 ? 0.467 8.995 8.338 1.00 89.81 86 ALA A N 1
ATOM 694 C CA . ALA A 1 86 ? 0.801 8.135 9.472 1.00 89.81 86 ALA A CA 1
ATOM 695 C C . ALA A 1 86 ? 2.150 7.418 9.277 1.00 89.81 86 ALA A C 1
ATOM 697 O O . ALA A 1 86 ? 2.989 7.426 10.179 1.00 89.81 86 ALA A O 1
ATOM 698 N N . ARG A 1 87 ? 2.408 6.872 8.078 1.00 88.81 87 ARG A N 1
ATOM 699 C CA . ARG A 1 87 ? 3.688 6.233 7.724 1.00 88.81 87 ARG A CA 1
ATOM 700 C C . ARG A 1 87 ? 4.859 7.211 7.802 1.00 88.81 87 ARG A C 1
ATOM 702 O O . ARG A 1 87 ? 5.940 6.838 8.262 1.00 88.81 87 ARG A O 1
ATOM 709 N N . THR A 1 88 ? 4.656 8.447 7.351 1.00 88.44 88 THR A N 1
ATOM 710 C CA . THR A 1 88 ? 5.679 9.501 7.399 1.00 88.44 88 THR A CA 1
ATOM 711 C C . THR A 1 88 ? 6.010 9.851 8.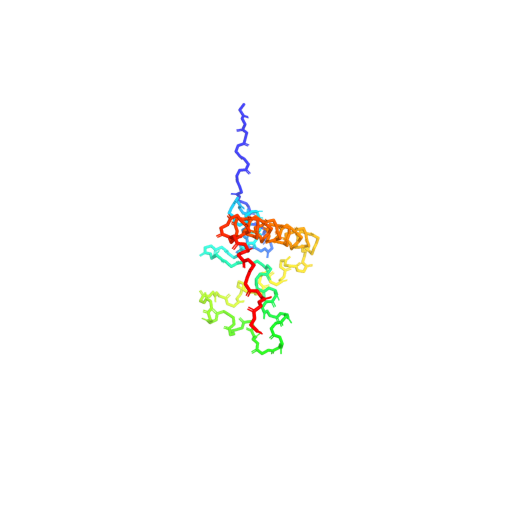843 1.00 88.44 88 THR A C 1
ATOM 713 O O . THR A 1 88 ? 7.174 9.761 9.229 1.00 88.44 88 THR A O 1
ATOM 716 N N . TYR A 1 89 ? 4.986 10.120 9.655 1.00 88.56 89 TYR A N 1
ATOM 717 C CA . TYR A 1 89 ? 5.137 10.444 11.071 1.00 88.56 89 TYR A CA 1
ATOM 718 C C . TYR A 1 89 ? 5.840 9.327 11.854 1.00 88.56 89 TYR A C 1
ATOM 720 O O . TYR A 1 89 ? 6.832 9.580 12.532 1.00 88.56 89 TYR A O 1
ATOM 728 N N . ALA A 1 90 ? 5.402 8.073 11.695 1.00 85.94 90 ALA A N 1
ATOM 729 C CA . ALA A 1 90 ? 6.030 6.924 12.351 1.00 85.94 90 ALA A CA 1
ATOM 730 C C . ALA A 1 90 ? 7.500 6.740 11.926 1.00 85.94 90 ALA A C 1
ATOM 732 O O . ALA A 1 90 ? 8.362 6.387 12.733 1.00 85.94 90 ALA A O 1
ATOM 733 N N . SER A 1 91 ? 7.810 7.004 10.652 1.00 85.00 91 SER A N 1
ATOM 734 C CA . SER A 1 91 ? 9.183 6.933 10.145 1.00 85.00 91 SER A CA 1
ATOM 735 C C . SER A 1 91 ? 10.065 8.057 10.695 1.00 85.00 91 SER A C 1
ATOM 737 O O . SER A 1 91 ? 11.248 7.836 10.943 1.00 85.00 91 SER A O 1
ATOM 739 N N . GLU A 1 92 ? 9.528 9.266 10.846 1.00 88.12 92 GLU A N 1
ATOM 740 C CA . GLU A 1 92 ? 10.228 10.412 11.437 1.00 88.12 92 GLU A CA 1
ATOM 741 C C . GLU A 1 92 ? 10.491 10.198 12.926 1.00 88.12 92 GLU A C 1
ATOM 743 O O . GLU A 1 92 ? 11.643 10.290 13.342 1.00 88.12 92 GLU A O 1
ATOM 748 N N . GLU A 1 93 ? 9.482 9.786 13.694 1.00 89.00 93 GLU A N 1
ATOM 749 C CA . GLU A 1 93 ?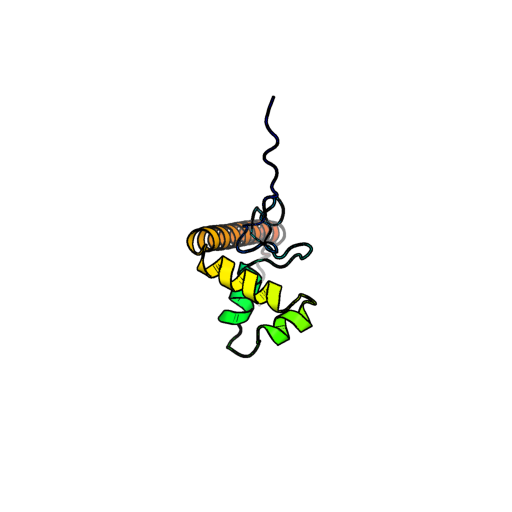 9.627 9.467 15.119 1.00 89.00 93 GLU A CA 1
ATOM 750 C C . GLU A 1 93 ? 10.706 8.395 15.345 1.00 89.00 93 GLU A C 1
ATOM 752 O O . GLU A 1 93 ? 11.583 8.540 16.201 1.00 89.00 93 GLU A O 1
ATOM 757 N N . LEU A 1 94 ? 10.700 7.326 14.536 1.00 85.88 94 LEU A N 1
ATOM 758 C CA . LEU A 1 94 ? 11.724 6.287 14.614 1.00 85.88 94 LEU A CA 1
ATOM 759 C C . LEU A 1 94 ? 13.123 6.844 14.320 1.00 85.88 94 LEU A C 1
ATOM 761 O O . LEU A 1 94 ? 14.071 6.496 15.025 1.00 85.88 94 LEU A O 1
ATOM 765 N N . ARG A 1 95 ? 13.264 7.697 13.297 1.00 83.06 95 ARG A N 1
ATOM 766 C CA . ARG A 1 95 ? 14.548 8.335 12.961 1.00 83.06 95 ARG A CA 1
ATOM 767 C C . ARG A 1 95 ? 15.034 9.240 14.083 1.00 83.06 95 ARG A C 1
ATOM 769 O O . ARG A 1 95 ? 16.212 9.174 14.414 1.00 83.06 95 ARG A O 1
ATOM 776 N N . GLU A 1 96 ? 14.156 10.047 14.669 1.00 87.06 96 GLU A N 1
ATOM 777 C CA . GLU A 1 96 ? 14.490 10.922 15.794 1.00 87.06 96 GLU A CA 1
ATOM 778 C C . GLU A 1 96 ? 14.940 10.112 17.008 1.00 87.06 96 GLU A C 1
ATOM 780 O O . GLU A 1 96 ? 15.981 10.409 17.592 1.00 87.06 96 GLU A O 1
ATOM 785 N N . ARG A 1 97 ? 14.220 9.035 17.341 1.00 82.88 97 ARG A N 1
ATOM 786 C CA . ARG A 1 97 ? 14.580 8.144 18.448 1.00 82.88 97 ARG A CA 1
ATOM 787 C C . ARG A 1 97 ? 15.936 7.476 18.231 1.00 82.88 97 ARG A C 1
ATOM 789 O O . ARG A 1 97 ? 16.742 7.430 19.153 1.00 82.88 97 ARG A O 1
ATOM 796 N N . ILE A 1 98 ? 16.195 6.979 17.019 1.00 85.50 98 ILE A N 1
ATOM 797 C CA . ILE A 1 98 ? 17.504 6.420 16.658 1.00 85.50 98 ILE A CA 1
ATOM 798 C C . ILE A 1 98 ? 18.577 7.514 16.753 1.00 85.50 98 ILE A C 1
ATOM 800 O O . ILE A 1 98 ? 19.605 7.297 17.374 1.00 85.50 98 ILE A O 1
ATOM 804 N N . ALA A 1 99 ? 18.353 8.710 16.208 1.00 84.00 99 ALA A N 1
ATOM 805 C CA . ALA A 1 99 ? 19.335 9.794 16.276 1.00 84.00 99 ALA A CA 1
ATOM 806 C C . ALA A 1 99 ? 19.668 10.208 17.723 1.00 84.00 99 ALA A C 1
ATOM 808 O O . ALA A 1 99 ? 20.829 10.471 18.030 1.00 84.00 99 ALA A O 1
ATOM 809 N N . GLN A 1 100 ? 18.673 10.233 18.615 1.00 77.56 100 GLN A N 1
ATOM 810 C CA . GLN A 1 100 ? 18.868 10.493 20.045 1.00 77.56 100 GLN A CA 1
ATOM 811 C C . GLN A 1 100 ? 19.709 9.406 20.726 1.00 77.56 100 GLN A C 1
ATOM 813 O O . GLN A 1 100 ? 20.589 9.733 21.517 1.00 77.56 100 GLN A O 1
ATOM 818 N N . ASP A 1 101 ? 19.462 8.137 20.396 1.00 80.88 101 ASP A N 1
ATOM 819 C CA . ASP A 1 101 ? 20.217 6.986 20.907 1.00 80.88 101 ASP A CA 1
ATOM 820 C C . ASP A 1 101 ? 21.685 7.024 20.442 1.00 80.88 101 ASP A C 1
ATOM 822 O O . ASP A 1 101 ? 22.608 6.920 21.244 1.00 80.88 101 ASP A O 1
ATOM 826 N N . TRP A 1 102 ? 21.920 7.314 19.159 1.00 72.25 102 TRP A N 1
ATOM 827 C CA . TRP A 1 102 ? 23.270 7.430 18.594 1.00 72.25 102 TRP A CA 1
ATOM 828 C C . TRP A 1 102 ? 24.057 8.636 19.137 1.00 72.25 102 TRP A C 1
ATOM 830 O O . TRP A 1 102 ? 25.281 8.575 19.225 1.00 72.25 102 TRP A O 1
ATOM 840 N N . LEU A 1 103 ? 23.384 9.724 19.531 1.00 59.84 103 LEU A N 1
ATOM 841 C CA . LEU A 1 103 ? 24.014 10.874 20.197 1.00 59.84 103 LEU A CA 1
ATOM 842 C C . LEU A 1 103 ? 24.415 10.589 21.654 1.00 59.84 103 LEU A C 1
ATOM 844 O O . LEU A 1 103 ? 25.223 11.335 22.202 1.00 59.84 103 LEU A O 1
ATOM 848 N N . ALA A 1 104 ? 23.873 9.541 22.282 1.00 61.81 104 ALA A N 1
ATOM 849 C CA . ALA A 1 104 ? 24.255 9.137 23.635 1.00 61.81 104 ALA A CA 1
ATOM 850 C C . ALA A 1 104 ? 25.553 8.308 23.664 1.00 61.81 104 ALA A C 1
ATOM 852 O O . ALA A 1 104 ? 26.267 8.344 24.666 1.00 61.81 104 ALA A O 1
ATOM 853 N N . ASP 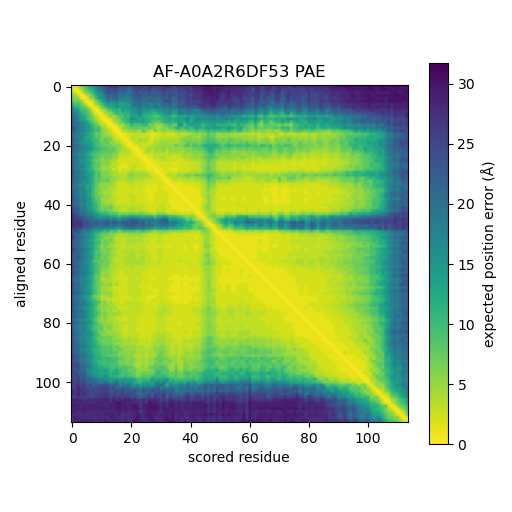A 1 105 ? 25.870 7.608 22.568 1.00 61.75 105 ASP A N 1
ATOM 854 C CA . ASP A 1 105 ? 27.025 6.700 22.461 1.00 61.75 105 ASP A CA 1
ATOM 855 C C . ASP A 1 105 ? 28.284 7.350 21.842 1.00 61.75 105 ASP A C 1
ATOM 857 O O . ASP A 1 105 ? 29.380 6.796 21.949 1.00 61.75 105 ASP A O 1
ATOM 861 N N . ILE A 1 106 ? 28.170 8.533 21.222 1.00 62.03 106 ILE A N 1
ATOM 862 C CA . ILE A 1 106 ? 29.318 9.295 20.700 1.00 62.03 106 ILE A CA 1
ATOM 863 C C . ILE A 1 106 ? 29.710 10.390 21.702 1.00 62.03 106 ILE A C 1
ATOM 865 O O . ILE A 1 106 ? 29.101 11.456 21.731 1.00 62.03 106 ILE A O 1
ATOM 869 N N . ASP A 1 107 ? 30.771 10.157 22.483 1.00 58.25 107 ASP A N 1
ATOM 870 C CA . ASP A 1 107 ? 31.520 11.233 23.148 1.00 58.25 107 ASP A CA 1
ATOM 871 C C . ASP A 1 107 ? 32.330 11.988 22.076 1.00 58.25 107 ASP A C 1
ATOM 873 O O . ASP A 1 107 ? 33.224 11.387 21.464 1.00 58.25 107 ASP A O 1
ATOM 877 N N . PRO A 1 108 ? 32.037 13.270 21.775 1.00 55.00 108 PRO A N 1
ATOM 878 C CA . PRO A 1 108 ? 32.848 14.042 20.852 1.00 55.00 108 PRO A CA 1
ATOM 879 C C . PRO A 1 108 ? 34.173 14.376 21.543 1.00 55.00 108 PRO A C 1
ATOM 881 O O . PRO A 1 108 ? 34.346 15.460 22.098 1.00 55.00 108 PRO A O 1
ATOM 884 N N . SER A 1 109 ? 35.126 13.443 21.517 1.00 50.28 109 SER A N 1
ATOM 885 C CA . SER A 1 109 ? 36.478 13.741 21.974 1.00 50.28 109 SER A CA 1
ATOM 886 C C . SER A 1 109 ? 37.071 14.821 21.057 1.00 50.28 109 SER A C 1
ATOM 888 O O . SER A 1 109 ? 37.086 14.642 19.832 1.00 50.28 109 SER A O 1
ATOM 890 N N . PRO A 1 110 ? 37.506 15.970 21.601 1.00 54.56 110 PRO A N 1
ATOM 891 C CA . PRO A 1 110 ? 37.984 17.077 20.803 1.00 54.56 110 PRO A CA 1
ATOM 892 C C . PRO A 1 110 ? 39.445 16.813 20.454 1.00 54.56 110 PRO A C 1
ATOM 894 O O . PRO A 1 110 ? 40.334 17.206 21.202 1.00 54.56 110 PRO A O 1
ATOM 897 N N . ASP A 1 111 ? 39.696 16.179 19.314 1.00 57.66 111 ASP A N 1
ATOM 898 C CA . ASP A 1 111 ? 41.035 16.168 18.725 1.00 57.66 111 ASP A CA 1
ATOM 899 C C . ASP A 1 111 ? 40.984 16.720 17.304 1.00 57.66 111 ASP A C 1
ATOM 901 O O . ASP A 1 111 ? 40.972 16.020 16.295 1.00 57.66 111 ASP A O 1
ATOM 905 N N . MET A 1 112 ? 40.884 18.045 17.254 1.00 51.06 112 MET A N 1
ATOM 906 C CA . MET A 1 112 ? 41.177 18.840 16.071 1.00 51.06 112 MET A CA 1
ATOM 907 C C . MET A 1 112 ? 42.299 19.806 16.446 1.00 51.06 112 MET A C 1
ATOM 909 O O . MET A 1 112 ? 42.032 20.981 16.679 1.00 51.06 112 MET A O 1
ATOM 913 N N . ASN A 1 113 ? 43.526 19.295 16.571 1.00 47.12 113 ASN A N 1
ATOM 914 C CA . ASN A 1 113 ? 44.769 20.066 16.492 1.00 47.12 113 ASN A CA 1
ATOM 915 C C . ASN A 1 113 ? 45.945 19.132 16.148 1.00 47.12 113 ASN A C 1
ATOM 917 O O . ASN A 1 113 ? 46.501 18.488 17.034 1.00 47.12 113 ASN A O 1
ATOM 921 N N . GLU A 1 114 ? 46.361 19.134 14.881 1.00 42.00 114 GLU A N 1
ATOM 922 C CA . GLU A 1 114 ? 47.759 18.908 14.480 1.00 42.00 114 GLU A CA 1
ATOM 923 C C . GLU A 1 114 ? 48.203 20.046 13.556 1.00 42.00 114 GLU A C 1
ATOM 925 O O . GLU A 1 114 ? 47.415 20.417 12.652 1.00 42.00 114 GLU A O 1
#

Radius of gyration: 20.07 Å; Cα contacts (8 Å, |Δi|>4): 88; chains: 1; bounding box: 69×34×42 Å

pLDDT: mean 78.53, std 17.75, range [32.47, 94.25]

Mean predicted aligned error: 10.49 Å

Sequence (114 aa):
MATDRSATVPDPEHPRIVADELFDGEPRVSDRRISVLDVYDRLRDGAGDMTPEEFAETFRIEVADVYHALAYYHAHTEEMTRHREARTYASEELRERIAQDWLADIDPSPDMNE

Secondary structure (DSSP, 8-state):
----------BTTBTTEE--TGGGG--EETTSS-BHHHHHHHHHTSTTT--HHHHHHHHT--HHHHHHHHHHHHH-HHHHHHHHHHHHHHHHHHHHHHHHHHHHH---------

Foldseek 3Di:
DDPPPFDDDQPPLQNQWTQGPPLVRFIDGHPDPAGLVNLVCCCPVVPNPADLVNVCVVRVHDSVNSVSSVVVCVVPVVVVVVSVVVVVVVVVVVVVVVVVVVVVPDDPDDPDDD

Solvent-accessible surface area (backbone atoms only — not comparable to full-atom values): 6860 Å² total; per-residue (Å²): 134,85,76,84,78,76,67,86,76,47,47,87,94,33,72,52,43,42,53,41,85,56,75,87,48,46,45,16,40,61,102,46,100,44,38,37,62,58,54,46,46,48,49,64,72,39,79,75,76,46,49,62,62,56,49,15,63,76,69,72,45,57,49,67,55,50,52,42,32,51,51,48,46,72,77,36,52,70,61,53,48,52,50,52,52,51,52,48,52,55,52,48,54,52,48,52,53,49,53,56,54,55,59,73,74,54,79,82,76,88,81,88,83,134

Nearest PDB structures (foldseek):
  7bhy-assembly2_C-2  TM=6.839E-01  e=1.160E+00  Bacillus subtilis subsp. subtilis str. 168
  1xsv-assembly1_B  TM=5.453E-01  e=1.604E+00  Staphylococcus aureus
  4pcq-assembly2_C  TM=7.006E-01  e=2.872E+00  Mycobacterium tuberculosis H37Rv
  4pcq-assembly1_B  TM=6.355E-01  e=2.523E+00  Mycobacterium tuberculosis H37Rv
  3kkd-assembly1_A  TM=3.563E-01  e=4.236E+00  Pseudomonas aeruginosa PAO1

=== Feature glossary ===
The record interleaves many kinds of information about one protein. Here is each kind framed as the question it answers.

Q: What does the local fold look like, residue by residue?
A: The Foldseek 3Di string encodes local tertiary geometry as a 20-letter alphabet — one character per residue — derived from the relative positions of nearby Cα atoms. Unlike the amino-acid sequence, 3Di is a direct function of the 3D structure, so two proteins with the same fold have similar 3Di strings even at low sequence identity.

Q: Which residues are in helices, strands, or loops?
A: The SS8 string is DSSP's per-residue secondary-structure call. α-helix (H) means an i→i+4 H-bond ladder; β-strand (E) means the residue participates in a β-sheet; 3₁₀ (G) and π (I) are tighter and wider helices; T/S are turns/bends; '-' is loop.

Q: How big and how compact is the whole molecule?
A: Radius of gyration (Rg) is the root-mean-square distance of Cα atoms from their centroid — a single number for overall size and compactness. A globular domain of N residues has Rg ≈ 2.2·N^0.38 Å; an extended or disordered chain has a much larger Rg. The Cα contact count is the number of residue pairs whose Cα atoms are within 8 Å and are more than four positions apart in sequence — a standard proxy for tertiary packing density. The bounding box is the smallest axis-aligned box enclosing all Cα atoms.

Q: Where is each backbone atom in 3D?
A: Structure coordinates are given as an mmCIF _atom_site loop: one row per atom with element, residue name, chain id, sequence number, and x/y/z position in Å. Only the four main-chain atoms per residue are included here; side chains are omitted to keep the record compact.

Q: What is the amino-acid chain?
A: Primary structure: the covalent order of the twenty standard amino acids along the backbone. Two proteins with the same sequence will (almost always) fold to the same structure; two with 30% identity often share a fold but not the details.

Q: What if only a Cα trace is available?
A: Three-state secondary structure (P-SEA) collapses the eight DSSP classes into helix (a), strand (b), and coil (c). P-SEA assigns these from Cα geometry alone — distances and angles — without requiring backbone oxygens, so it works on any Cα trace.

Q: What family and function is it annotated with?
A: Database cross-references. InterPro integrates a dozen domain/family signature databases into unified entries with residue-range hits. GO terms attach function/process/location labels with evidence codes. CATH codes position the fold in a four-level structural taxonomy. Organism is the NCBI-taxonomy species name.

Q: How confident is the AlphaFold model at each residue?
A: pLDDT is the predicted lDDT-Cα score: AlphaFold's confidence that the local environment of each residue (all inter-atomic distances within 15 Å) is correctly placed. It is a per-residue number between 0 and 100, with higher meaning more reliable.

Q: How mobile is each atom in the crystal?
A: B-factor (Debye–Waller factor) reflects atomic displacement in the crystal lattice. It is an experimental observable (units Å²), not a prediction; low values mean the atom is pinned down, high values mean it moves or is heterogeneous across the crystal.

Q: Which residues are buried vs exposed?
A: SASA measures how much of the protein is reachable by solvent. It is computed by rolling a water-sized probe over the atomic surface and summing the exposed area (Å²). Per-residue SASA distinguishes core (buried, low SASA) from surface (exposed, high SASA) residues; total SASA is a whole-molecule size measure.

Q: What do the diagnostic plots show?
A: Plot images: a contact map (which residues are close in 3D, as an N×N binary image), a Ramachandran scatter (backbone torsion angles, revealing secondary-structure composition at a glance), and — for AlphaFold structures — a PAE heatmap (pairwise prediction confidence).

Q: What known structures does this most resemble?
A: The Foldseek neighbor list gives the closest experimentally determined structures in the PDB, ranked by structural alignment. TM-score near 1 means near-identical fold; near 0.3 means only rough topology match. This is how one finds what a novel AlphaFold prediction most resembles in the solved-structure universe.

Q: Are the domains correctly placed relative to each other?
A: Predicted aligned error is AlphaFold's pairwise confidence. Unlike pLDDT (per-residue), PAE is per-residue-pair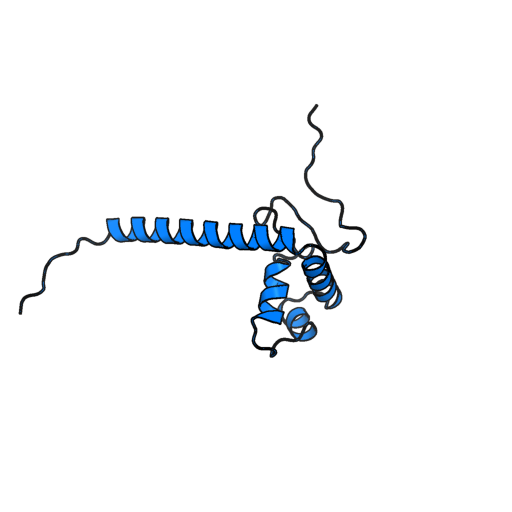 and captures whether two parts of the structure are correctly placed relative to each other. Units are ångströms of expected positional error.

Q: What do the rendered images show?
A: Structure images are PyMOL renders from six orthogonal camera directions. Cartoon representation draws helices as coils and strands as arrows; sticks shows the backbone as bonds; surface shows the solvent-excluded envelope. Rainbow coloring maps sequence position to hue (blue→red, N→C); chain coloring assigns a distinct color per polypeptide.

Q: What are the backbone torsion angles?
A: φ (phi) and ψ (psi) are the two rotatable backbone dihedrals per residue: φ is the C(i-1)–N–Cα–C torsion, ψ is the N–Cα–C–N(i+1) torsion, both in degrees on (−180°, 180°]. α-helical residues cluster near (−60°, −45°); β-strand residues near (−120°, +130°). A Ramachandran plot is simply a scatter of (φ, ψ) for every residue.